Protein AF-A0A6L8M279-F1 (afdb_monomer_lite)

Foldseek 3Di:
DDPPPDPDDPPDDPVRVVVRVVVCVVPDDPPCVVQCQQLVRHDLVCLVVLCVVLPQPLDDPPDDSVLSSLSSVCSNVLVVQFQHQVSLQSLLVSNVWHWHWDDPDPQEIEIDPTEHPDPPDPVVVVSNVVSNCRRHDVSHYYWHKDKYFDWDFDDDDPDTDTDTDIDIDTD

Structure (mmCIF, N/CA/C/O backbone):
data_AF-A0A6L8M279-F1
#
_entry.id   AF-A0A6L8M279-F1
#
loop_
_atom_site.group_PDB
_atom_site.id
_atom_site.type_symbol
_atom_site.label_atom_id
_atom_site.label_alt_id
_atom_site.label_comp_id
_atom_site.label_asym_id
_atom_site.label_entity_id
_atom_site.label_seq_id
_atom_site.pdbx_PDB_ins_code
_atom_site.Cartn_x
_atom_site.Cartn_y
_atom_site.Cartn_z
_atom_site.occupancy
_atom_site.B_iso_or_equiv
_atom_site.auth_seq_id
_atom_site.auth_comp_id
_atom_site.auth_asym_id
_atom_site.auth_atom_id
_atom_site.pdbx_PDB_model_num
ATOM 1 N N . MET A 1 1 ? 3.835 6.269 -50.117 1.00 40.72 1 MET A N 1
ATOM 2 C CA . MET A 1 1 ? 3.667 5.714 -48.760 1.00 40.72 1 MET A CA 1
ATOM 3 C C . MET A 1 1 ? 5.006 5.927 -48.066 1.00 40.72 1 MET A C 1
ATOM 5 O O . MET A 1 1 ? 5.943 5.198 -48.358 1.00 40.72 1 MET A O 1
ATOM 9 N N . MET A 1 2 ? 5.160 7.042 -47.345 1.00 39.91 2 MET A N 1
ATOM 10 C CA . MET A 1 2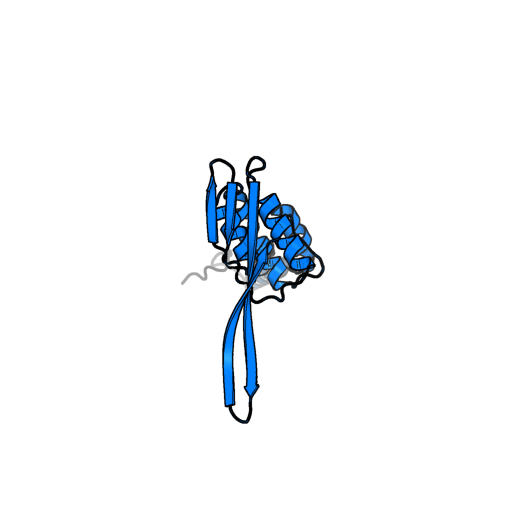 ? 6.408 7.370 -46.646 1.00 39.91 2 MET A CA 1
ATOM 11 C C . MET A 1 2 ? 6.594 6.347 -45.525 1.00 39.91 2 MET A C 1
ATOM 13 O O . MET A 1 2 ? 5.695 6.170 -44.707 1.00 39.91 2 MET A O 1
ATOM 17 N N . ASN A 1 3 ? 7.720 5.634 -45.533 1.00 48.97 3 ASN A N 1
ATOM 18 C CA . ASN A 1 3 ? 8.132 4.838 -44.384 1.00 48.97 3 ASN A CA 1
ATOM 19 C C . ASN A 1 3 ? 8.479 5.822 -43.265 1.00 48.97 3 ASN A C 1
ATOM 21 O O . ASN A 1 3 ? 9.544 6.431 -43.300 1.00 48.97 3 ASN A O 1
ATOM 25 N N . ASP A 1 4 ? 7.584 5.942 -42.289 1.00 59.62 4 ASP A N 1
ATOM 26 C CA . ASP A 1 4 ? 7.655 6.841 -41.123 1.00 59.62 4 ASP A CA 1
ATOM 27 C C . ASP A 1 4 ? 8.853 6.560 -40.186 1.00 59.62 4 ASP A C 1
ATOM 29 O O . ASP A 1 4 ? 9.018 7.185 -39.143 1.00 59.62 4 ASP A O 1
ATOM 33 N N . GLU A 1 5 ? 9.703 5.588 -40.532 1.00 73.81 5 GLU A N 1
ATOM 34 C CA . GLU A 1 5 ? 10.800 5.127 -39.688 1.00 73.81 5 GLU A CA 1
ATOM 35 C C . GLU A 1 5 ? 12.161 5.754 -40.011 1.00 73.81 5 GLU A C 1
ATOM 37 O O . GLU A 1 5 ? 13.003 5.767 -39.118 1.00 73.81 5 GLU A O 1
ATOM 42 N N . SER A 1 6 ? 12.427 6.264 -41.222 1.00 79.44 6 SER A N 1
ATOM 43 C CA . SER A 1 6 ? 13.761 6.776 -41.612 1.00 79.44 6 SER A CA 1
ATOM 44 C C . SER A 1 6 ? 13.791 8.303 -41.648 1.00 79.44 6 SER A C 1
ATOM 46 O O . SER A 1 6 ? 12.875 8.934 -42.164 1.00 79.44 6 SER A O 1
ATOM 48 N N . LEU A 1 7 ? 14.863 8.893 -41.108 1.00 85.50 7 LEU A N 1
ATOM 49 C CA . LEU A 1 7 ? 15.086 10.346 -41.136 1.00 85.50 7 LEU A CA 1
ATOM 50 C C . LEU A 1 7 ? 15.831 10.794 -42.404 1.00 85.50 7 LEU A C 1
ATOM 52 O O . LEU A 1 7 ? 16.101 11.982 -42.577 1.00 85.50 7 LEU A O 1
ATOM 56 N N . LEU A 1 8 ? 16.208 9.849 -43.270 1.00 87.88 8 LEU A N 1
ATOM 57 C CA . LEU A 1 8 ? 16.957 10.135 -44.484 1.00 87.88 8 LEU A CA 1
ATOM 58 C C . LEU A 1 8 ? 16.026 10.618 -45.607 1.00 87.88 8 LEU A C 1
ATOM 60 O O . LEU A 1 8 ? 14.952 10.045 -45.806 1.00 87.88 8 LEU A O 1
ATOM 64 N N . PRO A 1 9 ? 16.454 11.613 -46.403 1.00 87.94 9 PRO A N 1
ATOM 65 C CA . PRO A 1 9 ? 15.706 12.055 -47.573 1.00 87.94 9 PRO A CA 1
ATOM 66 C C . PRO A 1 9 ? 15.634 10.957 -48.651 1.00 87.94 9 PRO A C 1
ATOM 68 O O . PRO A 1 9 ? 16.310 9.924 -48.585 1.00 87.94 9 PRO A O 1
ATOM 71 N N . ASP A 1 10 ? 14.799 11.163 -49.669 1.00 84.06 10 ASP A N 1
ATOM 72 C CA . ASP A 1 10 ? 14.567 10.158 -50.718 1.00 84.06 10 ASP A CA 1
ATOM 73 C C . ASP A 1 10 ? 15.784 9.909 -51.629 1.00 84.06 10 ASP A C 1
ATOM 75 O O . ASP A 1 10 ? 15.881 8.851 -52.245 1.00 84.06 10 ASP A O 1
ATOM 79 N N . ASN A 1 11 ? 16.766 10.815 -51.656 1.00 87.06 11 ASN A N 1
ATOM 80 C CA . ASN A 1 11 ? 18.010 10.699 -52.429 1.00 87.06 11 ASN A CA 1
ATOM 81 C C . ASN A 1 11 ? 19.152 9.966 -51.688 1.00 87.06 11 ASN A C 1
ATOM 83 O O . ASN A 1 11 ? 20.322 10.306 -51.859 1.00 87.06 11 ASN A O 1
ATOM 87 N N . ARG A 1 12 ? 18.826 8.977 -50.851 1.00 85.88 12 ARG A N 1
ATOM 88 C CA . ARG A 1 12 ? 19.788 8.234 -50.013 1.00 85.88 12 ARG A CA 1
ATOM 89 C C . ARG A 1 12 ? 20.466 7.069 -50.739 1.00 85.88 12 ARG A C 1
ATOM 91 O O . ARG A 1 12 ? 19.839 6.372 -51.536 1.00 85.88 12 ARG A O 1
ATOM 98 N N . THR A 1 13 ? 21.733 6.811 -50.414 1.00 91.62 13 THR A N 1
ATOM 99 C CA . THR A 1 13 ? 22.479 5.645 -50.914 1.00 91.62 13 THR A CA 1
ATOM 100 C C . THR A 1 13 ? 22.300 4.420 -50.011 1.00 91.62 13 THR A C 1
ATOM 102 O O . THR A 1 13 ? 21.829 4.511 -48.875 1.00 91.62 13 THR A O 1
ATOM 105 N N . SER A 1 14 ? 22.706 3.239 -50.490 1.00 89.31 14 SER A N 1
ATOM 106 C CA . SER A 1 14 ? 22.693 2.009 -49.683 1.00 89.31 14 SER A CA 1
ATOM 107 C C . SER A 1 14 ? 23.612 2.087 -48.460 1.00 89.31 14 SER A C 1
ATOM 109 O O . SER A 1 14 ? 23.320 1.464 -47.440 1.00 89.31 14 SER A O 1
ATOM 111 N N . LEU A 1 15 ? 24.710 2.848 -48.547 1.00 92.12 15 LEU A N 1
ATOM 112 C CA . LEU A 1 15 ? 25.624 3.066 -47.428 1.00 92.12 15 LEU A CA 1
ATOM 113 C C . LEU A 1 15 ? 24.948 3.891 -46.327 1.00 92.12 15 LEU A C 1
ATOM 115 O O . LEU A 1 15 ? 25.011 3.498 -45.165 1.00 92.12 15 LEU A O 1
ATOM 119 N N . ASP A 1 16 ? 24.243 4.962 -46.700 1.00 91.44 16 ASP A N 1
ATOM 120 C CA . ASP A 1 16 ? 23.542 5.840 -45.753 1.00 91.44 16 ASP A CA 1
ATOM 121 C C . ASP A 1 16 ? 22.488 5.067 -44.954 1.00 91.44 16 ASP A C 1
ATOM 123 O O . ASP A 1 16 ? 22.415 5.178 -43.731 1.00 91.44 16 ASP A O 1
ATOM 127 N N . VAL A 1 17 ? 21.722 4.204 -45.632 1.00 89.81 17 VAL A N 1
ATOM 128 C CA . VAL A 1 17 ? 20.714 3.346 -44.990 1.00 89.81 17 VAL A CA 1
ATOM 129 C C . VAL A 1 17 ? 21.358 2.351 -44.020 1.00 89.81 17 VAL A C 1
ATOM 131 O O . VAL A 1 17 ? 20.824 2.113 -42.934 1.00 89.81 17 VAL A O 1
ATOM 134 N N . THR A 1 18 ? 22.501 1.759 -44.382 1.00 91.12 18 THR A N 1
ATOM 135 C CA . THR A 1 18 ? 23.218 0.831 -43.496 1.00 91.12 18 THR A CA 1
ATOM 136 C C . THR A 1 18 ? 23.782 1.554 -42.276 1.00 91.12 18 THR A C 1
ATOM 138 O O . THR A 1 18 ? 23.621 1.045 -41.169 1.00 91.12 18 THR A O 1
ATOM 141 N N . ILE A 1 19 ? 24.376 2.740 -42.451 1.00 92.88 19 ILE A N 1
ATOM 142 C CA . ILE A 1 19 ? 24.891 3.564 -41.347 1.00 92.88 19 ILE A CA 1
ATOM 143 C C . ILE A 1 19 ? 23.756 3.971 -40.400 1.00 92.88 19 ILE A C 1
ATOM 145 O O . ILE A 1 19 ? 23.888 3.829 -39.186 1.00 92.88 19 ILE A O 1
ATOM 149 N N . GLU A 1 20 ? 22.613 4.425 -40.925 1.00 91.31 20 GLU A N 1
ATOM 150 C CA . GLU A 1 20 ? 21.458 4.785 -40.095 1.00 91.31 20 GLU A CA 1
ATOM 151 C C . GLU A 1 20 ? 20.975 3.586 -39.262 1.00 91.31 20 GLU A C 1
ATOM 153 O O . GLU A 1 20 ? 20.739 3.718 -38.059 1.00 91.31 20 GLU A O 1
ATOM 158 N N . ARG A 1 21 ? 20.860 2.395 -39.865 1.00 89.38 21 ARG A N 1
ATOM 159 C CA . ARG A 1 21 ? 20.414 1.185 -39.152 1.00 89.38 21 ARG A CA 1
ATOM 160 C C . ARG A 1 21 ? 21.403 0.718 -38.091 1.00 89.38 21 ARG A C 1
ATOM 162 O O . ARG A 1 21 ? 20.970 0.330 -37.002 1.00 89.38 21 ARG A O 1
ATOM 169 N N . THR A 1 22 ? 22.703 0.725 -38.386 1.00 91.94 22 THR A N 1
ATOM 170 C CA . THR A 1 22 ? 23.724 0.305 -37.415 1.00 91.94 22 THR A CA 1
ATOM 171 C C . THR A 1 22 ? 23.777 1.271 -36.243 1.00 91.94 22 THR A C 1
ATOM 173 O O . THR A 1 22 ? 23.716 0.819 -35.101 1.00 91.94 22 THR A O 1
ATOM 176 N N . LEU A 1 23 ? 23.763 2.583 -36.504 1.00 91.75 23 LEU A N 1
ATOM 177 C CA . LEU A 1 23 ? 23.703 3.603 -35.458 1.00 91.75 23 LEU A CA 1
ATOM 178 C C . LEU A 1 23 ? 22.441 3.465 -34.608 1.00 91.75 23 LEU A C 1
ATOM 180 O O . LEU A 1 23 ? 22.539 3.432 -33.386 1.00 91.75 23 LEU A O 1
ATOM 184 N N . ARG A 1 24 ? 21.264 3.304 -35.223 1.00 89.25 24 ARG A N 1
ATOM 185 C CA . ARG A 1 24 ? 20.008 3.095 -34.484 1.00 89.25 24 ARG A CA 1
ATOM 186 C C . ARG A 1 24 ? 20.056 1.867 -33.590 1.00 89.25 24 ARG A C 1
ATOM 188 O O . ARG A 1 24 ? 19.579 1.927 -32.467 1.00 89.25 24 ARG A O 1
ATOM 195 N N . THR A 1 25 ? 20.622 0.765 -34.071 1.00 88.25 25 THR A N 1
ATOM 196 C CA . THR A 1 25 ? 20.707 -0.477 -33.292 1.00 88.25 25 THR A CA 1
ATOM 197 C C . THR A 1 25 ? 21.700 -0.341 -32.140 1.00 88.25 25 THR A C 1
ATOM 199 O O . THR A 1 25 ? 21.397 -0.770 -31.033 1.00 88.25 25 THR A O 1
ATOM 202 N N . MET A 1 26 ? 22.852 0.294 -32.374 1.00 90.75 26 MET A N 1
ATOM 203 C CA . MET A 1 26 ? 23.867 0.536 -31.341 1.00 90.75 26 MET A CA 1
ATOM 204 C C . MET A 1 26 ? 23.405 1.533 -30.274 1.00 90.75 26 MET A C 1
ATOM 206 O O . MET A 1 26 ? 23.749 1.380 -29.106 1.00 90.75 26 MET A O 1
ATOM 210 N N . LEU A 1 27 ? 22.629 2.545 -30.666 1.00 90.44 27 LEU A N 1
ATOM 211 C CA . LEU A 1 27 ? 22.102 3.572 -29.765 1.00 90.44 27 LEU A CA 1
ATOM 212 C C . LEU A 1 27 ? 20.783 3.171 -29.098 1.00 90.44 27 LEU A C 1
ATOM 214 O O . LEU A 1 27 ? 20.305 3.894 -28.224 1.00 90.44 27 LEU A O 1
ATOM 218 N N . LYS A 1 28 ? 20.172 2.048 -29.494 1.00 86.56 28 LYS A N 1
ATOM 219 C CA . LYS A 1 28 ? 18.931 1.571 -28.884 1.00 86.56 28 LYS A CA 1
ATOM 220 C C . LYS A 1 28 ? 19.2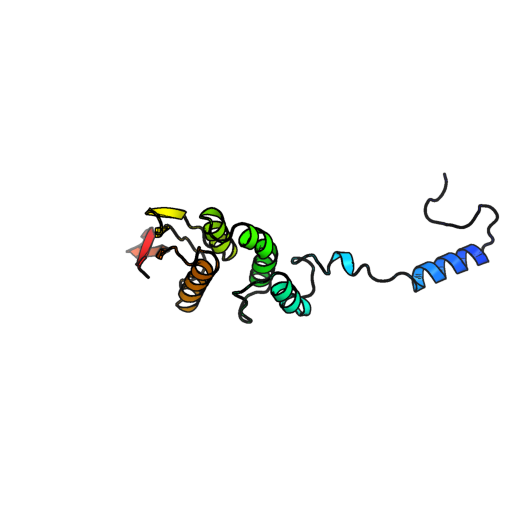13 1.090 -27.463 1.00 86.56 28 LYS A C 1
ATOM 222 O O . LYS A 1 28 ? 19.622 -0.047 -27.246 1.00 86.56 28 LYS A O 1
ATOM 227 N N . SER A 1 29 ? 18.975 1.967 -26.497 1.00 85.88 29 SER A N 1
ATOM 228 C CA . SER A 1 29 ? 18.982 1.626 -25.081 1.00 85.88 29 SER A CA 1
ATOM 229 C C . SER A 1 29 ? 17.711 0.869 -24.691 1.00 85.88 29 SER A C 1
ATOM 231 O O . SER A 1 29 ? 16.658 1.026 -25.314 1.00 85.88 29 SER A O 1
ATOM 233 N N . GLU A 1 30 ? 17.799 0.065 -23.633 1.00 86.12 30 GLU A N 1
ATOM 234 C CA . GLU A 1 30 ? 16.614 -0.481 -22.969 1.00 86.12 30 GLU A CA 1
ATOM 235 C C . GLU A 1 30 ? 15.719 0.670 -22.476 1.00 86.12 30 GLU A C 1
ATOM 237 O O . GLU A 1 30 ? 16.213 1.658 -21.928 1.00 86.12 30 GLU A O 1
ATOM 242 N N . ASP A 1 31 ? 14.402 0.547 -22.653 1.00 86.25 31 ASP A N 1
ATOM 243 C CA . ASP A 1 31 ? 13.438 1.481 -22.066 1.00 86.25 31 ASP A CA 1
ATOM 244 C C . ASP A 1 31 ? 13.229 1.157 -20.581 1.00 86.25 31 ASP A C 1
ATOM 246 O O . ASP A 1 31 ? 12.249 0.526 -20.175 1.00 86.25 31 ASP A O 1
ATOM 250 N N . VAL A 1 32 ? 14.194 1.578 -19.765 1.00 88.00 32 VAL A N 1
ATOM 251 C CA . VAL A 1 32 ? 14.206 1.357 -18.313 1.00 88.00 32 VAL A CA 1
ATOM 252 C C . VAL A 1 32 ? 12.993 2.006 -17.635 1.00 88.00 32 VAL A C 1
ATOM 254 O O . VAL A 1 32 ? 12.449 1.468 -16.671 1.00 88.00 32 VAL A O 1
ATOM 257 N N . TYR A 1 33 ? 12.512 3.141 -18.151 1.00 87.69 33 TYR A N 1
ATOM 258 C CA . TYR A 1 33 ? 11.404 3.880 -17.542 1.00 87.69 33 TYR A CA 1
ATOM 259 C C . TYR A 1 33 ? 10.076 3.123 -17.592 1.00 87.69 33 TYR A C 1
ATOM 261 O O . TYR A 1 33 ? 9.225 3.346 -16.728 1.00 87.69 33 TYR A O 1
ATOM 269 N N . SER A 1 34 ? 9.917 2.206 -18.551 1.00 86.81 34 SER A N 1
ATOM 270 C CA . SER A 1 34 ? 8.708 1.390 -18.700 1.00 86.81 34 SER A CA 1
ATOM 271 C C . SER A 1 34 ? 8.431 0.460 -17.514 1.00 86.81 34 SER A C 1
ATOM 273 O O . SER A 1 34 ? 7.268 0.161 -17.237 1.00 86.81 34 SER A O 1
ATOM 275 N N . TRP A 1 35 ? 9.473 0.006 -16.808 1.00 91.12 35 TRP A N 1
ATOM 276 C CA . TRP A 1 35 ? 9.356 -0.943 -15.697 1.00 91.12 35 TRP A CA 1
ATOM 277 C C . TRP A 1 35 ? 9.878 -0.400 -14.365 1.00 91.12 35 TRP A C 1
ATOM 279 O O . TRP A 1 35 ? 9.523 -0.941 -13.321 1.00 91.12 35 TRP A O 1
ATOM 289 N N . LEU A 1 36 ? 10.679 0.672 -14.364 1.00 90.50 36 LEU A N 1
ATOM 290 C CA . LEU A 1 36 ? 11.302 1.212 -13.149 1.00 90.50 36 LEU A CA 1
ATOM 291 C C . LEU A 1 36 ? 10.297 1.783 -12.139 1.00 90.50 36 LEU A C 1
ATOM 293 O O . LEU A 1 36 ? 10.562 1.758 -10.945 1.00 90.50 36 LEU A O 1
ATOM 297 N N . ARG A 1 37 ? 9.164 2.318 -12.609 1.00 88.50 37 ARG A N 1
ATOM 298 C CA . ARG A 1 37 ? 8.120 2.921 -11.757 1.00 88.50 37 ARG A CA 1
ATOM 299 C C . ARG A 1 37 ? 6.878 2.054 -11.583 1.00 88.50 37 ARG A C 1
ATOM 301 O O . ARG A 1 37 ? 5.956 2.473 -10.893 1.00 88.50 37 ARG A O 1
ATOM 308 N N . ASP A 1 38 ? 6.819 0.901 -12.241 1.00 91.81 38 ASP A N 1
ATOM 309 C CA . ASP A 1 38 ? 5.670 0.003 -12.165 1.00 91.81 38 ASP A CA 1
ATOM 310 C C . ASP A 1 38 ? 5.945 -1.095 -11.126 1.00 91.81 38 ASP A C 1
ATOM 312 O O . ASP A 1 38 ? 6.719 -2.008 -11.428 1.00 91.81 38 ASP A O 1
ATOM 316 N N . PRO A 1 39 ? 5.292 -1.072 -9.945 1.00 92.06 39 PRO A N 1
ATOM 317 C CA . PRO A 1 39 ? 5.517 -2.061 -8.896 1.00 92.06 39 PRO A CA 1
ATOM 318 C C . PRO A 1 39 ? 5.286 -3.501 -9.354 1.00 92.06 39 PRO A C 1
ATOM 320 O O . PRO A 1 39 ? 5.840 -4.408 -8.747 1.00 92.06 39 PRO A O 1
ATOM 323 N N . ASP A 1 40 ? 4.502 -3.742 -10.410 1.00 92.56 40 ASP A N 1
ATOM 324 C CA . ASP A 1 40 ? 4.244 -5.091 -10.923 1.00 92.56 40 ASP A CA 1
ATOM 325 C C . ASP A 1 40 ? 5.356 -5.586 -11.873 1.00 92.56 40 ASP A C 1
ATOM 327 O O . ASP A 1 40 ? 5.484 -6.789 -12.095 1.00 92.56 40 ASP A O 1
ATOM 331 N N . ARG A 1 41 ? 6.174 -4.681 -12.429 1.00 91.88 41 ARG A N 1
ATOM 332 C CA . ARG A 1 41 ? 7.221 -4.992 -13.426 1.00 91.88 41 ARG A CA 1
ATOM 333 C C . ARG A 1 41 ? 8.638 -4.700 -12.952 1.00 91.88 41 ARG A C 1
ATOM 335 O O . ARG A 1 41 ? 9.590 -5.178 -13.566 1.00 91.88 41 ARG A O 1
ATOM 342 N N . THR A 1 42 ? 8.794 -3.909 -11.895 1.00 93.06 42 THR A N 1
ATOM 343 C CA . THR A 1 42 ? 10.107 -3.574 -11.347 1.00 93.06 42 THR A CA 1
ATOM 344 C C . THR A 1 42 ? 10.831 -4.827 -10.863 1.00 93.06 42 THR A C 1
ATOM 346 O O . THR A 1 42 ? 10.221 -5.770 -10.353 1.00 93.06 42 THR A O 1
ATOM 349 N N . ARG A 1 43 ? 12.152 -4.842 -11.017 1.00 91.62 43 ARG A N 1
ATOM 350 C CA . ARG A 1 43 ? 13.003 -5.921 -10.514 1.00 91.62 43 ARG A CA 1
ATOM 351 C C . ARG A 1 43 ? 12.926 -6.006 -8.980 1.00 91.62 43 ARG A C 1
ATOM 353 O O . ARG A 1 43 ? 12.732 -4.996 -8.307 1.00 91.62 43 ARG A O 1
ATOM 360 N N . GLU A 1 44 ? 13.024 -7.218 -8.437 1.00 91.25 44 GLU A N 1
ATOM 361 C CA . GLU A 1 44 ? 12.844 -7.487 -6.999 1.00 91.25 44 GLU A CA 1
ATOM 362 C C . GLU A 1 44 ? 13.882 -6.762 -6.125 1.00 91.25 44 GLU A C 1
ATOM 364 O O . GLU A 1 44 ? 13.542 -6.231 -5.072 1.00 91.25 44 GLU A O 1
ATOM 369 N N . ASP A 1 45 ? 15.118 -6.645 -6.610 1.00 91.12 45 ASP A N 1
ATOM 370 C CA . ASP A 1 45 ? 16.232 -5.941 -5.961 1.00 91.12 45 ASP A CA 1
ATOM 371 C C . ASP A 1 45 ? 15.979 -4.439 -5.748 1.00 91.12 45 ASP A C 1
ATOM 373 O O . ASP A 1 45 ? 16.574 -3.822 -4.865 1.00 91.12 45 ASP A O 1
ATOM 377 N N . LEU A 1 46 ? 15.075 -3.846 -6.529 1.00 93.12 46 LEU A N 1
ATOM 378 C CA . LEU A 1 46 ? 14.721 -2.430 -6.441 1.00 93.12 46 LEU A CA 1
ATOM 379 C C . LEU A 1 46 ? 13.429 -2.176 -5.654 1.00 93.12 46 LEU A C 1
ATOM 381 O O . LEU A 1 46 ? 13.111 -1.016 -5.377 1.00 93.12 46 LEU A O 1
ATOM 385 N N . LEU A 1 47 ? 12.693 -3.221 -5.255 1.00 93.12 47 LEU A N 1
ATOM 386 C CA . LEU A 1 47 ? 11.441 -3.058 -4.509 1.00 93.12 47 LEU A CA 1
ATOM 387 C C . LEU A 1 47 ? 11.652 -2.394 -3.151 1.00 93.12 47 LEU A C 1
ATOM 389 O O . LEU A 1 47 ? 10.837 -1.567 -2.755 1.00 93.12 47 LEU A O 1
ATOM 393 N N . ASP A 1 48 ? 12.753 -2.697 -2.464 1.00 93.38 48 ASP A N 1
ATOM 394 C CA . ASP A 1 48 ? 13.083 -2.082 -1.174 1.00 93.38 48 ASP A CA 1
ATOM 395 C C . ASP A 1 48 ? 13.292 -0.569 -1.298 1.00 93.38 48 ASP A C 1
ATOM 397 O O . ASP A 1 48 ? 12.879 0.209 -0.434 1.00 93.38 48 ASP A O 1
ATOM 401 N N . ILE A 1 49 ? 13.936 -0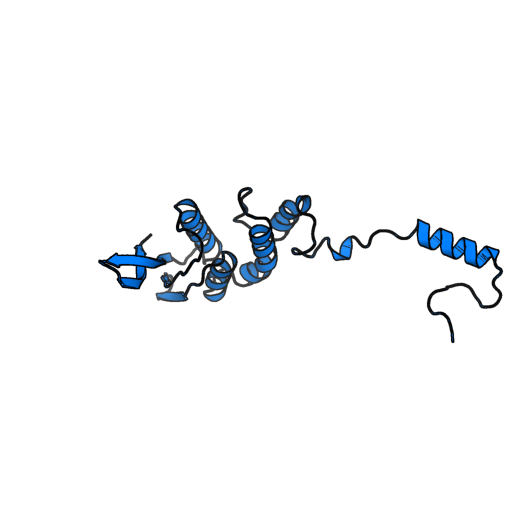.140 -2.386 1.00 93.50 49 ILE A N 1
ATOM 402 C CA . ILE A 1 49 ? 14.161 1.277 -2.677 1.00 93.50 49 ILE A CA 1
ATOM 403 C C . ILE A 1 49 ? 12.818 1.935 -2.994 1.00 93.50 49 ILE A C 1
ATOM 405 O O . ILE A 1 49 ? 12.475 2.946 -2.382 1.00 93.50 49 ILE A O 1
ATOM 409 N N . MET A 1 50 ? 12.018 1.314 -3.863 1.00 93.69 50 MET A N 1
ATOM 410 C CA . MET A 1 50 ? 10.693 1.813 -4.229 1.00 93.69 50 MET A CA 1
ATOM 411 C C . MET A 1 50 ? 9.758 1.923 -3.015 1.00 93.69 50 MET A C 1
ATOM 413 O O . MET A 1 50 ? 9.051 2.916 -2.859 1.00 93.69 50 MET A O 1
ATOM 417 N N . ALA A 1 51 ? 9.775 0.943 -2.111 1.00 93.44 51 ALA A N 1
ATOM 418 C CA . ALA A 1 51 ? 8.976 0.958 -0.891 1.00 93.44 51 ALA A CA 1
ATOM 419 C C . ALA A 1 51 ? 9.347 2.123 0.035 1.00 93.44 51 ALA A C 1
ATOM 421 O O . ALA A 1 51 ? 8.460 2.753 0.617 1.00 93.44 51 ALA A O 1
ATOM 422 N N . ARG A 1 52 ? 10.643 2.441 0.143 1.00 93.06 52 ARG A N 1
ATOM 423 C CA . ARG A 1 52 ? 11.133 3.596 0.910 1.00 93.06 52 ARG A CA 1
ATOM 424 C C . ARG A 1 52 ? 10.710 4.919 0.280 1.00 93.06 52 ARG A C 1
ATOM 426 O O . ARG A 1 52 ? 10.257 5.800 1.006 1.00 93.06 52 ARG A O 1
ATOM 433 N N . GLU A 1 53 ? 10.810 5.051 -1.041 1.00 92.88 53 GLU A N 1
ATOM 434 C CA . GLU A 1 53 ? 10.362 6.250 -1.767 1.00 92.88 53 GLU A CA 1
ATOM 435 C C . GLU A 1 53 ? 8.853 6.479 -1.609 1.00 92.88 53 GLU A C 1
ATOM 437 O O . GLU A 1 53 ? 8.391 7.587 -1.322 1.00 92.88 53 GLU A O 1
ATOM 442 N N . GLU A 1 54 ? 8.074 5.405 -1.707 1.00 91.25 54 GLU A N 1
ATOM 443 C CA . GLU A 1 54 ? 6.630 5.446 -1.513 1.00 91.25 54 GLU A CA 1
ATOM 444 C C . GLU A 1 54 ? 6.209 5.587 -0.038 1.00 91.25 54 GLU A C 1
ATOM 446 O O . GLU A 1 54 ? 5.050 5.890 0.257 1.00 91.25 54 GLU A O 1
ATOM 451 N N . GLY A 1 55 ? 7.143 5.453 0.906 1.00 89.94 55 GLY A N 1
ATOM 452 C CA . GLY A 1 55 ? 6.906 5.628 2.339 1.00 89.94 55 GLY A CA 1
ATOM 453 C C . GLY A 1 55 ? 6.090 4.499 2.970 1.00 89.94 55 GLY A C 1
ATOM 454 O O . GLY A 1 55 ? 5.258 4.753 3.842 1.00 89.94 55 GLY A O 1
ATOM 455 N N . VAL A 1 56 ? 6.300 3.260 2.523 1.00 91.19 56 VAL A N 1
ATOM 456 C CA . VAL A 1 56 ? 5.718 2.061 3.142 1.00 91.19 56 VAL A CA 1
ATOM 457 C C . VAL A 1 56 ? 6.391 1.819 4.497 1.00 91.19 56 VAL A C 1
ATOM 459 O O . VAL A 1 56 ? 7.607 1.670 4.566 1.00 91.19 56 VAL A O 1
ATOM 462 N N . GLN A 1 57 ? 5.612 1.782 5.582 1.00 85.94 57 GLN A N 1
ATOM 463 C CA . GLN A 1 57 ? 6.146 1.666 6.952 1.00 85.94 57 GLN A CA 1
ATOM 464 C C . GLN A 1 57 ? 6.247 0.222 7.476 1.00 85.94 57 GLN A C 1
ATOM 466 O O . GLN A 1 57 ? 6.950 -0.046 8.439 1.00 85.94 57 GLN A O 1
ATOM 471 N N . ASP A 1 58 ? 5.563 -0.721 6.842 1.00 83.38 58 ASP A N 1
ATOM 472 C CA . ASP A 1 58 ? 5.367 -2.115 7.280 1.00 83.38 58 ASP A CA 1
ATOM 473 C C . ASP A 1 58 ? 5.971 -3.080 6.269 1.00 83.38 58 ASP A C 1
ATOM 475 O O . ASP A 1 58 ? 5.315 -3.972 5.709 1.00 83.38 58 ASP A O 1
ATOM 479 N N . TRP A 1 59 ? 7.256 -2.840 6.047 1.00 89.25 59 TRP A N 1
ATOM 480 C CA . TRP A 1 59 ? 8.100 -3.593 5.148 1.00 89.25 59 TRP A CA 1
ATOM 481 C C . TRP A 1 59 ? 8.835 -4.690 5.910 1.00 89.25 59 TRP A C 1
ATOM 483 O O . TRP A 1 59 ? 9.631 -4.400 6.804 1.00 89.25 59 TRP A O 1
ATOM 493 N N . TYR A 1 60 ? 8.578 -5.945 5.550 1.00 87.62 60 TYR A N 1
ATOM 494 C CA . TYR A 1 60 ? 9.224 -7.101 6.161 1.00 87.62 60 TYR A CA 1
ATOM 495 C C . TYR A 1 60 ? 9.904 -7.939 5.089 1.00 87.62 60 TYR A C 1
ATOM 497 O O . TYR A 1 60 ? 9.335 -8.197 4.029 1.00 87.62 60 TYR A O 1
ATOM 505 N N . ASP A 1 61 ? 11.117 -8.403 5.379 1.00 86.06 61 ASP A N 1
ATOM 506 C CA . ASP A 1 61 ? 11.877 -9.200 4.419 1.00 86.06 61 ASP A CA 1
ATOM 507 C C . ASP A 1 61 ? 11.236 -10.576 4.167 1.00 86.06 61 ASP A C 1
ATOM 509 O O . ASP A 1 61 ? 11.243 -11.076 3.047 1.00 86.06 61 ASP A O 1
ATOM 513 N N . SER A 1 62 ? 10.571 -11.125 5.190 1.00 87.19 62 SER A N 1
ATOM 514 C CA . SER A 1 62 ? 9.830 -12.391 5.148 1.00 87.19 62 SER A CA 1
ATOM 515 C C . SER A 1 62 ? 8.570 -12.369 4.274 1.00 87.19 62 SER A C 1
ATOM 517 O O . SER A 1 62 ? 7.958 -13.421 4.060 1.00 87.19 62 SER A O 1
ATOM 519 N N . ASP A 1 63 ? 8.156 -11.198 3.785 1.00 86.69 63 ASP A N 1
ATOM 520 C CA . ASP A 1 63 ? 6.986 -11.080 2.926 1.00 86.69 63 ASP A CA 1
ATOM 521 C C . ASP A 1 63 ? 7.235 -11.659 1.537 1.00 86.69 63 ASP A C 1
ATOM 523 O O . ASP A 1 63 ? 8.311 -11.541 0.953 1.00 86.69 63 ASP A O 1
ATOM 527 N N . ARG A 1 64 ? 6.178 -12.235 0.961 1.00 89.31 64 ARG A N 1
ATOM 528 C CA . ARG A 1 64 ? 6.193 -12.662 -0.439 1.00 89.31 64 ARG A CA 1
ATOM 529 C C . ARG A 1 64 ? 6.314 -11.444 -1.348 1.00 89.31 64 ARG A C 1
ATOM 531 O O . ARG A 1 64 ? 5.666 -10.429 -1.097 1.00 89.31 64 ARG A O 1
ATOM 538 N N . ASP A 1 65 ? 7.024 -11.597 -2.460 1.00 90.81 65 ASP A N 1
ATOM 539 C CA . ASP A 1 65 ? 7.161 -10.569 -3.501 1.00 90.81 65 ASP A CA 1
ATOM 540 C C . ASP A 1 65 ? 5.795 -9.982 -3.926 1.00 90.81 65 ASP A C 1
ATOM 542 O O . ASP A 1 65 ? 5.619 -8.767 -3.963 1.00 90.81 65 ASP A O 1
ATOM 546 N N . SER A 1 66 ? 4.759 -10.815 -4.078 1.00 90.19 66 SER A N 1
ATOM 547 C CA . SER A 1 66 ? 3.401 -10.344 -4.391 1.00 90.19 66 SER A CA 1
ATOM 548 C C . SER A 1 66 ? 2.791 -9.423 -3.321 1.00 90.19 66 SER A C 1
ATOM 550 O O . SER A 1 66 ? 2.098 -8.462 -3.651 1.00 90.19 66 SER A O 1
ATOM 552 N N . ASP A 1 67 ? 3.024 -9.716 -2.035 1.00 88.50 67 ASP A N 1
ATOM 553 C CA . ASP A 1 67 ? 2.526 -8.905 -0.914 1.00 88.50 67 ASP A CA 1
ATOM 554 C C . ASP A 1 67 ? 3.317 -7.582 -0.816 1.00 88.50 67 ASP A C 1
ATOM 556 O O . ASP A 1 67 ? 2.726 -6.518 -0.594 1.00 88.50 67 ASP A O 1
ATOM 560 N N . LYS A 1 68 ? 4.637 -7.639 -1.054 1.00 91.62 68 LYS A N 1
ATOM 561 C CA . LYS A 1 68 ? 5.531 -6.473 -1.148 1.00 91.62 68 LYS A CA 1
ATOM 562 C C . LYS A 1 68 ? 5.059 -5.518 -2.252 1.00 91.62 68 LYS A C 1
ATOM 564 O O . LYS A 1 68 ? 4.765 -4.354 -1.978 1.00 91.62 68 LYS A O 1
ATOM 569 N N . ARG A 1 69 ? 4.855 -6.024 -3.473 1.00 93.12 69 ARG A N 1
ATOM 570 C CA . ARG A 1 69 ? 4.355 -5.241 -4.620 1.00 93.12 69 ARG A CA 1
ATOM 571 C C . ARG A 1 69 ? 2.985 -4.631 -4.363 1.00 93.12 69 ARG A C 1
ATOM 573 O O . ARG A 1 69 ? 2.779 -3.448 -4.626 1.00 93.12 69 ARG A O 1
ATOM 580 N N . ASN A 1 70 ? 2.057 -5.396 -3.786 1.00 91.50 70 ASN A N 1
ATOM 581 C CA . ASN A 1 70 ? 0.729 -4.878 -3.457 1.00 91.50 70 ASN A CA 1
ATOM 582 C C . ASN A 1 70 ? 0.788 -3.747 -2.414 1.00 91.50 70 ASN A C 1
ATOM 584 O O . ASN A 1 70 ? 0.016 -2.789 -2.495 1.00 91.50 70 ASN A O 1
ATOM 588 N N . SER A 1 71 ? 1.712 -3.832 -1.455 1.00 90.69 71 SER A N 1
ATOM 589 C CA . SER A 1 71 ? 1.918 -2.785 -0.448 1.00 90.69 71 SER A CA 1
ATOM 590 C C . SER A 1 71 ? 2.429 -1.493 -1.085 1.00 90.69 71 SER A C 1
ATOM 592 O O . SER A 1 71 ? 1.867 -0.428 -0.831 1.00 90.69 71 SER A O 1
ATOM 594 N N . VAL A 1 72 ? 3.419 -1.589 -1.977 1.00 93.75 72 VAL A N 1
ATOM 595 C CA . VAL A 1 72 ? 3.947 -0.440 -2.731 1.00 93.75 72 VAL A CA 1
ATOM 596 C C . VAL A 1 72 ? 2.886 0.160 -3.652 1.00 93.75 72 VAL A C 1
ATOM 598 O O . VAL A 1 72 ? 2.681 1.365 -3.653 1.00 93.75 72 VAL A O 1
ATOM 601 N N . LYS A 1 73 ? 2.138 -0.665 -4.386 1.00 93.56 73 LYS A N 1
ATOM 602 C CA . LYS A 1 73 ? 1.104 -0.204 -5.325 1.00 93.56 73 LYS A CA 1
ATOM 603 C C . LYS A 1 73 ? -0.011 0.605 -4.657 1.00 93.56 73 LYS A C 1
ATOM 605 O O . LYS A 1 73 ? -0.573 1.516 -5.262 1.00 93.56 73 LYS A O 1
ATOM 610 N N . ASN A 1 74 ? -0.364 0.261 -3.419 1.00 92.38 74 ASN A N 1
ATOM 611 C CA . ASN A 1 74 ? -1.460 0.906 -2.693 1.00 92.38 74 ASN A CA 1
ATOM 612 C C . ASN A 1 74 ? -1.011 2.046 -1.766 1.00 92.38 74 ASN A C 1
ATOM 614 O O . ASN A 1 74 ? -1.861 2.820 -1.313 1.00 92.38 74 ASN A O 1
ATOM 618 N N . SER A 1 75 ? 0.287 2.164 -1.486 1.00 92.94 75 SER A N 1
ATOM 619 C CA . SER A 1 75 ? 0.862 3.064 -0.478 1.00 92.94 75 SER A CA 1
ATOM 620 C C . SER A 1 75 ? 0.439 4.524 -0.669 1.00 92.94 75 SER A C 1
ATOM 622 O O . SER A 1 75 ? -0.099 5.138 0.254 1.00 92.94 75 SER A O 1
ATOM 624 N N . THR A 1 76 ? 0.576 5.074 -1.880 1.00 91.69 76 THR A N 1
ATOM 625 C CA . THR A 1 76 ? 0.276 6.477 -2.173 1.00 91.69 76 THR A CA 1
ATOM 626 C C . THR A 1 76 ? -1.202 6.775 -1.935 1.00 91.69 76 THR A C 1
ATOM 628 O O . THR A 1 76 ? -1.558 7.823 -1.388 1.00 91.69 76 THR A O 1
ATOM 631 N N . ARG A 1 77 ? -2.083 5.849 -2.338 1.00 92.94 77 ARG A N 1
ATOM 632 C CA . ARG A 1 77 ? -3.538 5.977 -2.184 1.00 92.94 77 ARG A CA 1
ATOM 633 C C . ARG A 1 77 ? -3.941 5.947 -0.712 1.00 92.94 77 ARG A C 1
ATOM 635 O O . ARG A 1 77 ? -4.731 6.792 -0.297 1.00 92.94 77 ARG A O 1
ATOM 642 N N . ILE A 1 78 ? -3.378 5.012 0.053 1.00 93.12 78 ILE A N 1
ATOM 643 C CA . ILE A 1 78 ? -3.618 4.873 1.493 1.00 93.12 78 ILE A CA 1
ATOM 644 C C . ILE A 1 78 ? -3.129 6.125 2.226 1.00 93.12 78 ILE A C 1
ATOM 646 O O . ILE A 1 78 ? -3.898 6.750 2.953 1.00 93.12 78 ILE A O 1
ATOM 650 N N . ARG A 1 79 ? -1.896 6.566 1.946 1.00 92.50 79 ARG A N 1
ATOM 651 C CA . ARG A 1 79 ? -1.284 7.748 2.570 1.00 92.50 79 ARG A CA 1
ATOM 652 C C . ARG A 1 79 ? -2.093 9.021 2.333 1.00 92.50 79 ARG A C 1
ATOM 654 O O . ARG A 1 79 ? -2.278 9.806 3.255 1.00 92.50 79 ARG A O 1
ATOM 661 N N . ARG A 1 80 ? -2.643 9.211 1.127 1.00 93.19 80 ARG A N 1
ATOM 662 C CA . ARG A 1 80 ? -3.537 10.348 0.819 1.00 93.19 80 ARG A CA 1
ATOM 663 C C . ARG A 1 80 ? -4.805 10.379 1.677 1.00 93.19 80 ARG A C 1
ATOM 665 O O . ARG A 1 80 ? -5.404 11.439 1.817 1.00 93.19 80 ARG A O 1
ATOM 672 N N . LYS A 1 81 ? -5.229 9.234 2.213 1.00 94.56 81 LYS A N 1
ATOM 673 C CA . LYS A 1 81 ? -6.436 9.076 3.035 1.00 94.56 81 LYS A CA 1
ATOM 674 C C . LYS A 1 81 ? -6.112 8.774 4.500 1.00 94.56 81 LYS A C 1
ATOM 676 O O . LYS A 1 81 ? -7.025 8.420 5.250 1.00 94.56 81 LYS A O 1
ATOM 681 N N . ALA A 1 82 ? -4.856 8.902 4.924 1.00 91.69 82 ALA A N 1
ATOM 682 C CA . ALA A 1 82 ? -4.473 8.694 6.315 1.00 91.69 82 ALA A CA 1
ATOM 683 C C . ALA A 1 82 ? -5.304 9.595 7.253 1.00 91.69 82 ALA A C 1
ATOM 685 O O . ALA A 1 82 ? -5.691 10.710 6.902 1.00 91.69 82 ALA A O 1
ATOM 686 N N . GLY A 1 83 ? -5.649 9.080 8.430 1.00 90.94 83 GLY A N 1
ATOM 687 C CA . GLY A 1 83 ? -6.525 9.732 9.406 1.00 90.94 83 GLY A CA 1
ATOM 688 C C . GLY A 1 83 ? -8.026 9.622 9.112 1.00 90.94 83 GLY A C 1
ATOM 689 O O . GLY A 1 83 ? -8.839 10.060 9.928 1.00 90.94 83 GLY A O 1
ATOM 690 N N . THR A 1 84 ? -8.426 9.025 7.986 1.00 93.06 84 THR A N 1
ATOM 691 C CA . THR A 1 84 ? -9.840 8.820 7.629 1.00 93.06 84 THR A CA 1
ATOM 692 C C . THR A 1 84 ? -10.273 7.365 7.813 1.00 93.06 84 THR A C 1
ATOM 694 O O . THR A 1 84 ? -9.459 6.444 7.765 1.00 93.06 84 THR A O 1
ATOM 697 N N . LEU A 1 85 ? -11.584 7.138 7.968 1.00 92.62 85 LEU A N 1
ATOM 698 C CA . LEU A 1 85 ? -12.155 5.784 8.057 1.00 92.62 85 LEU A CA 1
ATOM 699 C C . LEU A 1 85 ? -11.843 4.952 6.808 1.00 92.62 85 LEU A C 1
ATOM 701 O O . LEU A 1 85 ? -11.530 3.767 6.902 1.00 92.62 85 LEU A O 1
ATOM 705 N N . THR A 1 86 ? -11.912 5.585 5.636 1.00 93.12 86 THR A N 1
ATOM 706 C CA . THR A 1 86 ? -11.638 4.936 4.353 1.00 93.12 86 THR A CA 1
ATOM 707 C C . THR A 1 86 ? -10.160 4.603 4.198 1.00 93.12 86 THR A C 1
ATOM 709 O O . THR A 1 86 ? -9.852 3.526 3.704 1.00 93.12 86 THR A O 1
ATOM 712 N N . GLY A 1 87 ? -9.251 5.457 4.676 1.00 93.00 87 GLY A N 1
ATOM 713 C CA . GLY A 1 87 ? -7.815 5.169 4.690 1.00 93.00 87 GLY A CA 1
ATOM 714 C C . GLY A 1 87 ? -7.465 3.962 5.556 1.00 93.00 87 GLY A C 1
ATOM 715 O O . GLY A 1 87 ? -6.786 3.055 5.086 1.00 93.00 87 GLY A O 1
ATOM 716 N N . VAL A 1 88 ? -7.999 3.898 6.782 1.00 93.44 88 VAL A N 1
ATOM 717 C CA . VAL A 1 88 ? -7.800 2.741 7.677 1.00 93.44 88 VAL A CA 1
ATOM 718 C C . VAL A 1 88 ? -8.356 1.460 7.048 1.00 93.44 88 VAL A C 1
ATOM 720 O O . VAL A 1 88 ? -7.705 0.417 7.082 1.00 93.44 88 VAL A O 1
ATOM 723 N N . LYS A 1 89 ? -9.531 1.537 6.415 1.00 93.75 89 LYS A N 1
ATOM 724 C CA . LYS A 1 89 ? -10.120 0.401 5.700 1.00 93.75 89 LYS A CA 1
ATOM 725 C C . LYS A 1 89 ? -9.246 -0.061 4.526 1.00 93.75 89 LYS A C 1
ATOM 727 O O . LYS A 1 89 ? -8.943 -1.245 4.430 1.00 93.75 89 LYS A O 1
ATOM 732 N N . GLU A 1 90 ? -8.808 0.859 3.666 1.00 92.81 90 GLU A N 1
ATOM 733 C CA . GLU A 1 90 ? -7.953 0.554 2.508 1.00 92.81 90 GLU A CA 1
ATOM 734 C C . GLU A 1 90 ? -6.586 -0.006 2.929 1.00 92.81 90 GLU A C 1
ATOM 736 O O . GLU A 1 90 ? -6.046 -0.885 2.257 1.00 92.81 90 GLU A O 1
ATOM 741 N N . ALA A 1 91 ? -6.046 0.447 4.064 1.00 91.81 91 ALA A N 1
ATOM 742 C CA . ALA A 1 91 ? -4.804 -0.069 4.633 1.00 91.81 91 ALA A CA 1
ATOM 743 C C . ALA A 1 91 ? -4.923 -1.538 5.070 1.00 91.81 91 ALA A C 1
ATOM 745 O O . ALA A 1 91 ? -4.020 -2.339 4.824 1.00 91.81 91 ALA A O 1
ATOM 746 N N . LEU A 1 92 ? -6.051 -1.912 5.682 1.00 90.81 92 LEU A N 1
ATOM 747 C CA . LEU A 1 92 ? 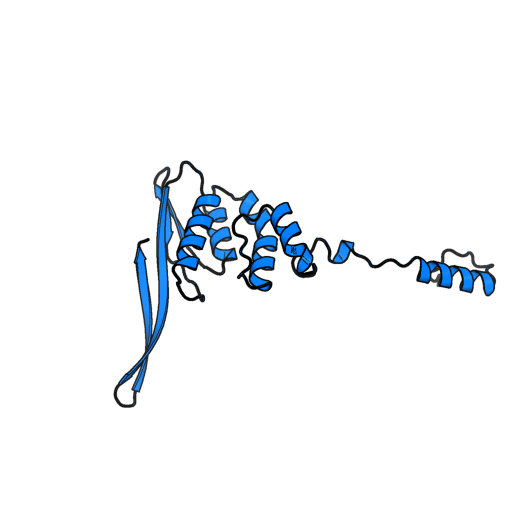-6.336 -3.299 6.059 1.00 90.81 92 LEU A CA 1
ATOM 748 C C . LEU A 1 92 ? -6.596 -4.182 4.828 1.00 90.81 92 LEU A C 1
ATOM 750 O O . LEU A 1 92 ? -6.108 -5.313 4.764 1.00 90.81 92 LEU A O 1
ATOM 754 N N . GLU A 1 93 ? -7.290 -3.652 3.818 1.00 89.69 93 GLU A N 1
ATOM 755 C CA . GLU A 1 93 ? -7.541 -4.355 2.554 1.00 89.69 93 GLU A CA 1
ATOM 756 C C . GLU A 1 93 ? -6.252 -4.639 1.773 1.00 89.69 93 GLU A C 1
ATOM 758 O O . GLU A 1 93 ? -6.125 -5.715 1.188 1.00 89.69 93 GLU A O 1
ATOM 763 N N . ALA A 1 94 ? -5.259 -3.745 1.821 1.00 87.75 94 ALA A N 1
ATOM 764 C CA . ALA A 1 94 ? -3.951 -3.972 1.199 1.00 87.75 94 ALA A CA 1
ATOM 765 C C . ALA A 1 94 ? -3.174 -5.149 1.821 1.00 87.75 94 ALA A C 1
ATOM 767 O O . ALA A 1 94 ? -2.400 -5.808 1.128 1.00 87.75 94 ALA A O 1
ATOM 768 N N . LEU A 1 95 ? -3.433 -5.479 3.091 1.00 86.12 95 LEU A N 1
ATOM 769 C CA . LEU A 1 95 ? -2.921 -6.691 3.747 1.00 86.12 95 LEU A CA 1
ATOM 770 C C . LEU A 1 95 ? -3.738 -7.957 3.413 1.00 86.12 95 LEU A C 1
ATOM 772 O O . LEU A 1 95 ? -3.465 -9.036 3.948 1.00 86.12 95 LEU A O 1
ATOM 776 N N . GLY A 1 96 ? -4.750 -7.842 2.549 1.00 84.12 96 GLY A N 1
ATOM 777 C CA . GLY A 1 96 ? -5.672 -8.922 2.202 1.00 84.12 96 GLY A CA 1
ATOM 778 C C . GLY A 1 96 ? -6.754 -9.164 3.256 1.00 84.12 96 GLY A C 1
ATOM 779 O O . GLY A 1 96 ? -7.352 -10.239 3.283 1.00 84.12 96 GLY A O 1
ATOM 780 N N . CYS A 1 97 ? -7.002 -8.197 4.145 1.00 85.94 97 CYS A N 1
ATOM 781 C CA . CYS A 1 97 ? -8.017 -8.301 5.189 1.00 85.94 97 CYS A CA 1
ATOM 782 C C . CYS A 1 97 ? -9.221 -7.422 4.847 1.00 85.94 97 CYS A C 1
ATOM 784 O O . CYS A 1 97 ? -9.090 -6.220 4.651 1.00 85.94 97 CYS A O 1
ATOM 786 N N . ARG A 1 98 ? -10.422 -7.998 4.818 1.00 87.31 98 ARG A N 1
ATOM 787 C CA . ARG A 1 98 ? -11.655 -7.212 4.665 1.00 87.31 98 ARG A CA 1
ATOM 788 C C . ARG A 1 98 ? -12.152 -6.817 6.043 1.00 87.31 98 ARG A C 1
ATOM 790 O O . ARG A 1 98 ? -12.431 -7.706 6.836 1.00 87.31 98 ARG A O 1
ATOM 797 N N . ALA A 1 99 ? -12.253 -5.521 6.320 1.00 89.06 99 ALA A N 1
ATOM 798 C CA . ALA A 1 99 ? -12.697 -4.997 7.609 1.00 89.06 99 ALA A CA 1
ATOM 799 C C . ALA A 1 99 ? -13.790 -3.934 7.438 1.00 89.06 99 ALA A C 1
ATOM 801 O O . ALA A 1 99 ? -13.872 -3.251 6.411 1.00 89.06 99 ALA A O 1
ATOM 802 N N . GLN A 1 100 ? -14.627 -3.788 8.463 1.00 89.88 100 GLN A N 1
ATOM 803 C CA . GLN A 1 100 ? -15.546 -2.666 8.615 1.00 89.88 100 GLN A CA 1
ATOM 804 C C . GLN A 1 100 ? -14.987 -1.718 9.675 1.00 89.88 100 GLN A C 1
ATOM 806 O O . GLN A 1 100 ? -14.496 -2.159 10.712 1.00 89.88 100 GLN A O 1
ATOM 811 N N . VAL A 1 101 ? -15.013 -0.421 9.372 1.00 91.94 101 VAL A N 1
ATOM 812 C CA . VAL A 1 101 ? -14.451 0.634 10.220 1.00 91.94 101 VAL A CA 1
ATOM 813 C C . VAL A 1 101 ? -15.541 1.665 10.464 1.00 91.94 101 VAL A C 1
ATOM 815 O O . VAL A 1 101 ? -16.034 2.282 9.518 1.00 91.94 101 VAL A O 1
ATOM 818 N N . GLU A 1 102 ? -15.901 1.859 11.726 1.00 92.69 102 GLU A N 1
ATOM 819 C CA . GLU A 1 102 ? -16.945 2.789 12.152 1.00 92.69 102 GLU A CA 1
ATOM 820 C C . GLU A 1 102 ? -16.447 3.731 13.247 1.00 92.69 102 GLU A C 1
ATOM 822 O O . GLU A 1 102 ? -15.451 3.477 13.925 1.00 92.69 102 GLU A O 1
ATOM 827 N N . ARG A 1 103 ? -17.148 4.854 13.423 1.00 91.94 103 ARG A N 1
ATOM 828 C CA . ARG A 1 103 ? -16.932 5.759 14.556 1.00 91.94 103 ARG A CA 1
ATOM 829 C C . ARG A 1 103 ? -17.797 5.286 15.720 1.00 91.94 103 ARG A C 1
ATOM 831 O O . ARG A 1 103 ? -19.016 5.360 15.632 1.00 91.94 103 ARG A O 1
ATOM 838 N N . SER A 1 104 ? -17.171 4.880 16.823 1.00 87.81 104 SER A N 1
ATOM 839 C CA . SER A 1 104 ? -17.877 4.589 18.083 1.00 87.81 104 SER A CA 1
ATOM 840 C C . SER A 1 104 ? -18.012 5.827 18.982 1.00 87.81 104 SER A C 1
ATOM 842 O O . SER A 1 104 ? -18.688 5.783 20.006 1.00 87.81 104 SER A O 1
ATOM 844 N N . GLY A 1 105 ? -17.368 6.942 18.620 1.00 87.56 105 GLY A N 1
ATOM 845 C CA . GLY A 1 105 ? -17.416 8.204 19.354 1.00 87.56 105 GLY A CA 1
ATOM 846 C C . GLY A 1 105 ? -16.616 9.306 18.657 1.00 87.56 105 GLY A C 1
ATOM 847 O O . GLY A 1 105 ? -16.055 9.098 17.579 1.00 87.56 105 GLY A O 1
ATOM 848 N N . LYS A 1 106 ? -16.529 10.491 19.284 1.00 85.25 106 LYS A N 1
ATOM 849 C CA . LYS A 1 106 ? -15.870 11.676 18.695 1.00 85.25 106 LYS A CA 1
ATOM 850 C C . LYS A 1 106 ? -14.413 11.403 18.296 1.00 85.25 106 LYS A C 1
ATOM 852 O O . LYS A 1 106 ? -13.995 11.844 17.230 1.00 85.25 106 LYS A O 1
ATOM 857 N N . TYR A 1 107 ? -13.687 10.639 19.115 1.00 89.19 107 TYR A N 1
ATOM 858 C CA . TYR A 1 107 ? -12.282 10.264 18.900 1.00 89.19 107 TYR A CA 1
ATOM 859 C C . TYR A 1 107 ? -12.050 8.756 19.042 1.00 89.19 107 TYR A C 1
ATOM 861 O O . TYR A 1 107 ? -10.995 8.345 19.500 1.00 89.19 107 TYR A O 1
ATOM 869 N N . ALA A 1 108 ? -13.050 7.935 18.712 1.00 90.88 108 ALA A N 1
ATOM 870 C CA . ALA A 1 108 ? -12.966 6.484 18.863 1.00 90.88 108 ALA A CA 1
ATOM 871 C C . ALA A 1 108 ? -13.368 5.772 17.570 1.00 90.88 108 ALA A C 1
ATOM 873 O O . ALA A 1 108 ? -14.431 6.048 16.998 1.00 90.88 108 ALA A O 1
ATOM 874 N N . LEU A 1 109 ? -12.514 4.852 17.129 1.00 91.38 109 LEU A N 1
ATOM 875 C CA . LEU A 1 109 ? -12.722 3.976 15.983 1.00 91.38 109 LEU A CA 1
ATOM 876 C C . LEU A 1 109 ? -13.051 2.562 16.459 1.00 91.38 109 LEU A C 1
ATOM 878 O O . LEU A 1 109 ? -12.393 2.032 17.349 1.00 91.38 109 LEU A O 1
ATOM 882 N N . TYR A 1 110 ? -14.040 1.941 15.830 1.00 90.88 110 TYR A N 1
ATOM 883 C CA . TYR A 1 110 ? -14.375 0.543 16.049 1.00 90.88 110 TYR A CA 1
ATOM 884 C C . TYR A 1 110 ? -14.144 -0.229 14.758 1.00 90.88 110 TYR A C 1
ATOM 886 O O . TYR A 1 110 ? -14.765 0.058 13.730 1.00 90.88 110 TYR A O 1
ATOM 894 N N . ILE A 1 111 ? -13.201 -1.169 14.799 1.00 89.81 111 ILE A N 1
ATOM 895 C CA . ILE A 1 111 ? -12.819 -1.986 13.651 1.00 89.81 111 ILE A CA 1
ATOM 896 C C . ILE A 1 111 ? -13.275 -3.409 13.923 1.00 89.81 111 ILE A C 1
ATOM 898 O O . ILE A 1 111 ? -12.789 -4.064 14.844 1.00 89.81 111 ILE A O 1
ATOM 902 N N . TYR A 1 112 ? -14.201 -3.898 13.107 1.00 82.69 112 TYR A N 1
ATOM 903 C CA . TYR A 1 112 ? -14.830 -5.197 13.302 1.00 82.69 112 TYR A CA 1
ATOM 904 C C . TYR A 1 112 ? -15.002 -5.941 11.976 1.00 82.69 112 TYR A C 1
ATOM 906 O O . TYR A 1 112 ? -14.713 -5.421 10.894 1.00 82.69 112 TYR A O 1
ATOM 914 N N . ASN A 1 113 ? -15.437 -7.202 12.062 1.00 68.06 113 ASN A N 1
ATOM 915 C CA . ASN A 1 113 ? -15.592 -8.096 10.911 1.00 68.06 113 ASN A CA 1
ATOM 916 C C . ASN A 1 113 ? -14.317 -8.235 10.071 1.00 68.06 113 ASN A C 1
ATOM 918 O O . ASN A 1 113 ? -14.397 -8.384 8.854 1.00 68.06 113 ASN A O 1
ATOM 922 N N . LEU A 1 114 ? -13.145 -8.212 10.713 1.00 73.38 114 LEU A N 1
ATOM 923 C CA . LEU A 1 114 ? -11.886 -8.447 10.021 1.00 73.38 114 LEU A CA 1
ATOM 924 C C . LEU A 1 114 ? -11.850 -9.902 9.550 1.00 73.38 114 LEU A C 1
ATOM 926 O O . LEU A 1 114 ? -11.745 -10.809 10.365 1.00 73.38 114 LEU A O 1
ATOM 930 N N . ILE A 1 115 ? -11.983 -10.130 8.247 1.00 72.56 115 ILE A N 1
ATOM 931 C CA . ILE A 1 115 ? -11.891 -11.452 7.626 1.00 72.56 115 ILE A CA 1
ATOM 932 C C . ILE A 1 115 ? -10.560 -11.520 6.892 1.00 72.56 115 ILE A C 1
ATOM 934 O O . ILE A 1 115 ? -10.296 -10.722 5.992 1.00 72.56 115 ILE A O 1
ATOM 938 N N . THR A 1 116 ? -9.742 -12.496 7.276 1.00 74.62 116 THR A N 1
ATOM 939 C CA . THR A 1 116 ? -8.472 -12.802 6.620 1.00 74.62 116 THR A CA 1
ATOM 940 C C . THR A 1 116 ? -8.433 -14.264 6.190 1.00 74.62 116 THR A C 1
ATOM 942 O O . THR A 1 116 ? -8.861 -15.156 6.932 1.00 74.62 116 THR A O 1
ATOM 945 N N . ASP A 1 117 ? -7.904 -14.502 4.991 1.00 71.75 117 ASP A N 1
ATOM 946 C CA . ASP A 1 117 ? -7.623 -15.848 4.482 1.00 71.75 117 ASP A CA 1
ATOM 947 C C . ASP A 1 117 ? -6.294 -16.389 5.048 1.00 71.75 117 ASP A C 1
ATOM 949 O O . ASP A 1 117 ? -6.067 -17.603 5.087 1.00 71.75 117 ASP A O 1
ATOM 953 N N . LYS A 1 118 ? -5.428 -15.498 5.560 1.00 74.88 118 LYS A N 1
ATOM 954 C CA . LYS A 1 118 ? -4.144 -15.847 6.180 1.00 74.88 118 LYS A CA 1
ATOM 955 C C . LYS A 1 118 ? -4.367 -16.436 7.589 1.00 74.88 118 LYS A C 1
ATOM 957 O O . LYS A 1 118 ? -5.348 -16.113 8.267 1.00 74.88 118 LYS A O 1
ATOM 962 N N . PRO A 1 119 ? -3.502 -17.351 8.065 1.00 76.56 119 PRO A N 1
ATOM 963 C CA . PRO A 1 119 ? -3.584 -17.825 9.441 1.00 76.56 119 PRO A CA 1
ATOM 964 C C . PRO A 1 119 ? -3.373 -16.655 10.406 1.00 76.56 119 PRO A C 1
ATOM 966 O O . PRO A 1 119 ? -2.455 -15.861 10.232 1.00 76.56 119 PRO A O 1
ATOM 969 N N . LEU A 1 120 ? -4.220 -16.567 11.434 1.00 78.12 120 LEU A N 1
ATOM 970 C CA . LEU A 1 120 ? -4.095 -15.547 12.471 1.00 78.12 120 LEU A CA 1
ATOM 971 C C . LEU A 1 120 ? -2.923 -15.898 13.397 1.00 78.12 120 LEU A C 1
ATOM 973 O O . LEU A 1 120 ? -3.106 -16.552 14.425 1.00 78.12 120 LEU A O 1
ATOM 977 N N . THR A 1 121 ? -1.719 -15.524 12.976 1.00 82.81 121 THR A N 1
ATOM 978 C CA . THR A 1 121 ? -0.490 -15.620 13.763 1.00 82.81 121 THR A CA 1
ATOM 979 C C . THR A 1 121 ? -0.341 -14.384 14.658 1.00 82.81 121 THR A C 1
ATOM 981 O O . THR A 1 121 ? -0.897 -13.332 14.335 1.00 82.81 121 THR A O 1
ATOM 984 N N . PRO A 1 122 ? 0.401 -14.474 15.778 1.00 83.31 122 PRO A N 1
ATOM 985 C CA . PRO A 1 122 ? 0.720 -13.304 16.601 1.00 83.31 122 PRO A CA 1
ATOM 986 C C . PRO A 1 122 ? 1.401 -12.190 15.796 1.00 83.31 122 PRO A C 1
ATOM 988 O O . PRO A 1 122 ? 1.056 -11.027 15.949 1.00 83.31 122 PRO A O 1
ATOM 991 N N . ASP A 1 123 ? 2.284 -12.562 14.869 1.00 84.94 123 ASP A N 1
ATOM 992 C CA . ASP A 1 123 ? 2.965 -11.637 13.959 1.00 84.94 123 ASP A CA 1
ATOM 993 C C . ASP A 1 123 ? 1.982 -10.840 13.084 1.00 84.94 123 ASP A C 1
ATOM 995 O O . ASP A 1 123 ? 2.032 -9.612 13.032 1.00 84.94 123 ASP A O 1
ATOM 999 N N . LEU A 1 124 ? 0.990 -11.519 12.492 1.00 83.38 124 LEU A N 1
ATOM 1000 C CA . LEU A 1 124 ? -0.056 -10.852 11.717 1.00 83.38 124 LEU A CA 1
ATOM 1001 C C . LEU A 1 124 ? -0.907 -9.922 12.593 1.00 83.38 124 LEU A C 1
ATOM 1003 O O . LEU A 1 124 ? -1.320 -8.864 12.129 1.00 83.38 124 LEU A O 1
ATOM 1007 N N . GLN A 1 125 ? -1.175 -10.296 13.848 1.00 85.44 125 GLN A N 1
ATOM 1008 C CA . GLN A 1 125 ? -1.917 -9.441 14.781 1.00 85.44 125 GLN A CA 1
ATOM 1009 C C . GLN A 1 125 ? -1.153 -8.154 15.086 1.00 85.44 125 GLN A C 1
ATOM 1011 O O . GLN A 1 125 ? -1.724 -7.074 14.943 1.00 85.44 125 GLN A O 1
ATOM 1016 N N . SER A 1 126 ? 0.130 -8.263 15.439 1.00 88.19 126 SER A N 1
ATOM 1017 C CA . SER A 1 126 ? 0.999 -7.106 15.657 1.00 88.19 126 SER A CA 1
ATOM 1018 C C . SER A 1 126 ? 1.061 -6.230 14.412 1.00 88.19 126 SER A C 1
ATOM 1020 O O . SER A 1 126 ? 0.850 -5.026 14.493 1.00 88.19 126 SER A O 1
ATOM 1022 N N . ARG A 1 127 ? 1.222 -6.832 13.233 1.00 88.38 127 ARG A N 1
ATOM 1023 C CA . ARG A 1 127 ? 1.265 -6.092 11.971 1.00 88.38 127 ARG A CA 1
ATOM 1024 C C . ARG A 1 127 ? -0.039 -5.359 11.648 1.00 88.38 127 ARG A C 1
ATOM 1026 O O . ARG A 1 127 ? 0.001 -4.232 11.162 1.00 88.38 127 ARG A O 1
ATOM 1033 N N . LEU A 1 128 ? -1.197 -5.977 11.892 1.00 89.44 128 LEU A N 1
ATOM 1034 C CA . LEU A 1 128 ? -2.498 -5.321 11.714 1.00 89.44 128 LEU A CA 1
ATOM 1035 C C . LEU A 1 128 ? -2.657 -4.146 12.680 1.00 89.44 128 LEU A C 1
ATOM 1037 O O . LEU A 1 128 ? -3.152 -3.095 12.279 1.00 89.44 128 LEU A O 1
ATOM 1041 N N . TYR A 1 129 ? -2.216 -4.317 13.925 1.00 90.50 129 TYR A N 1
ATOM 1042 C CA . TYR A 1 129 ? -2.241 -3.263 14.931 1.00 90.50 129 TYR A CA 1
ATOM 1043 C C . TYR A 1 129 ? -1.368 -2.070 14.516 1.00 90.50 129 TYR A C 1
ATOM 1045 O O . TYR A 1 129 ? -1.872 -0.951 14.450 1.00 90.50 129 TYR A O 1
ATOM 1053 N N . GLU A 1 130 ? -0.112 -2.315 14.133 1.00 90.94 130 GLU A N 1
ATOM 1054 C CA . GLU A 1 130 ? 0.811 -1.283 13.635 1.00 90.94 130 GLU A CA 1
ATOM 1055 C C . GLU A 1 130 ? 0.259 -0.577 12.391 1.00 90.94 130 GLU A C 1
ATOM 1057 O O . GLU A 1 130 ? 0.279 0.648 12.287 1.00 90.94 130 GLU A O 1
ATOM 1062 N N . ARG A 1 131 ? -0.335 -1.330 11.456 1.00 91.19 131 ARG A N 1
ATOM 1063 C CA . ARG A 1 131 ? -0.953 -0.753 10.254 1.00 91.19 131 ARG A CA 1
ATOM 1064 C C . ARG A 1 131 ? -2.066 0.233 10.608 1.00 91.19 131 ARG A C 1
ATOM 1066 O O . ARG A 1 131 ? -2.155 1.295 9.989 1.00 91.19 131 ARG A O 1
ATOM 1073 N N . VAL A 1 132 ? -2.928 -0.116 11.565 1.00 92.81 132 VAL A N 1
ATOM 1074 C CA . VAL A 1 132 ? -4.007 0.770 12.023 1.00 92.81 132 VAL A CA 1
ATOM 1075 C C . VAL A 1 132 ? -3.430 1.972 12.761 1.00 92.81 132 VAL A C 1
ATOM 1077 O O . VAL A 1 132 ? -3.852 3.092 12.482 1.00 92.81 132 VAL A O 1
ATOM 1080 N N . LEU A 1 133 ? -2.453 1.757 13.644 1.00 92.31 133 LEU A N 1
ATOM 1081 C CA . LEU A 1 133 ? -1.775 2.806 14.407 1.00 92.31 133 LEU A CA 1
ATOM 1082 C C . LEU A 1 133 ? -1.170 3.873 13.484 1.00 92.31 133 LEU A C 1
ATOM 1084 O O . LEU A 1 133 ? -1.427 5.057 13.676 1.0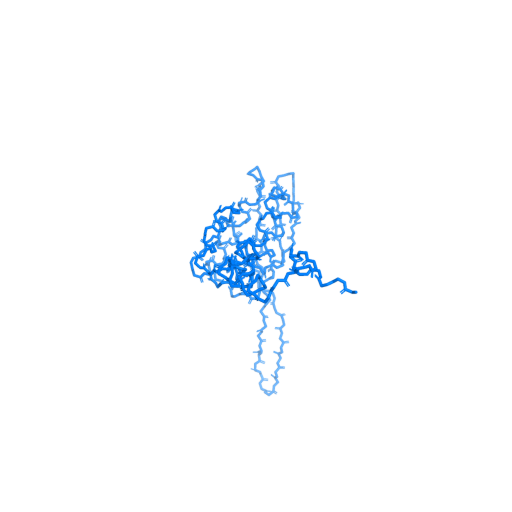0 92.31 133 LEU A O 1
ATOM 1088 N N . ASN A 1 134 ? -0.485 3.449 12.425 1.00 91.50 134 ASN A N 1
ATOM 1089 C CA . ASN A 1 134 ? 0.169 4.339 11.466 1.00 91.50 134 ASN A CA 1
ATOM 1090 C C . ASN A 1 134 ? -0.806 5.078 10.532 1.00 91.50 134 ASN A C 1
ATOM 1092 O O . ASN A 1 134 ? -0.458 6.103 9.949 1.00 91.50 134 ASN A O 1
ATOM 1096 N N . ASN A 1 135 ? -2.025 4.558 10.350 1.00 92.31 135 ASN A N 1
ATOM 1097 C CA . ASN A 1 135 ? -3.019 5.142 9.442 1.00 92.31 135 ASN A CA 1
ATOM 1098 C C . ASN A 1 135 ? -4.143 5.898 10.149 1.00 92.31 135 ASN A C 1
ATOM 1100 O O . ASN A 1 135 ? -4.867 6.648 9.489 1.00 92.31 135 ASN A O 1
ATOM 1104 N N . LYS A 1 136 ? -4.339 5.710 11.455 1.00 93.44 136 LYS A N 1
ATOM 1105 C CA . LYS A 1 136 ? -5.320 6.481 12.222 1.00 93.44 136 LYS A CA 1
ATOM 1106 C C . LYS A 1 136 ? -4.796 7.886 12.509 1.00 93.44 136 LYS A C 1
ATOM 1108 O O . LYS A 1 136 ? -3.614 8.183 12.382 1.00 93.44 136 LYS A O 1
ATOM 1113 N N . SER A 1 137 ? -5.689 8.765 12.949 1.00 93.06 137 SER A N 1
ATOM 1114 C CA . SER A 1 137 ? -5.250 10.016 13.560 1.00 93.06 137 SER A CA 1
ATOM 1115 C C . SER A 1 137 ? -4.645 9.729 14.937 1.00 93.06 137 SER A C 1
ATOM 1117 O O . SER A 1 137 ? -5.183 8.918 15.692 1.00 93.06 137 SER A O 1
ATOM 1119 N N . GLU A 1 138 ? -3.568 10.423 15.303 1.00 90.12 138 GLU A N 1
ATOM 1120 C CA . GLU A 1 138 ? -2.932 10.280 16.623 1.00 90.12 138 GLU A CA 1
ATOM 1121 C C . GLU A 1 138 ? -3.914 10.4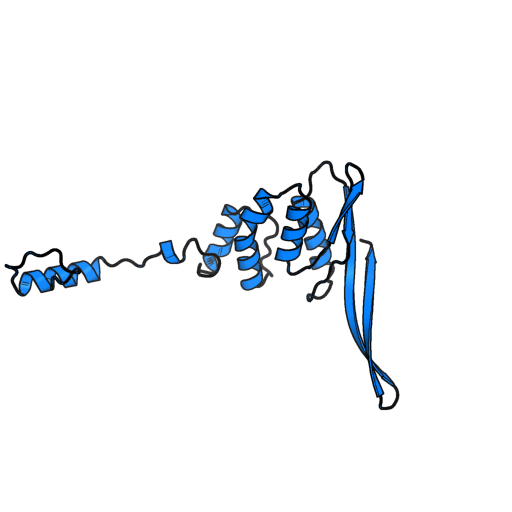89 17.780 1.00 90.12 138 GLU A C 1
ATOM 1123 O O . GLU A 1 138 ? -3.898 9.756 18.764 1.00 90.12 138 GLU A O 1
ATOM 1128 N N . ARG A 1 139 ? -4.843 11.437 17.618 1.00 91.44 139 ARG A N 1
ATOM 1129 C CA . ARG A 1 139 ? -5.858 11.763 18.628 1.00 91.44 139 ARG A CA 1
ATOM 1130 C C . ARG A 1 139 ? -6.920 10.673 18.801 1.00 91.44 139 ARG A C 1
ATOM 1132 O O . ARG A 1 139 ? -7.593 10.651 19.828 1.00 91.44 139 ARG A O 1
ATOM 1139 N N . ASP A 1 140 ? -7.119 9.826 17.796 1.00 92.94 140 ASP A N 1
ATOM 1140 C CA . ASP A 1 140 ? -8.167 8.811 17.830 1.00 92.94 140 ASP A CA 1
ATOM 1141 C C . ASP A 1 140 ? -7.675 7.557 18.574 1.00 92.94 140 ASP A C 1
ATOM 1143 O O . ASP A 1 140 ? -6.584 7.043 18.307 1.00 92.94 140 ASP A O 1
ATOM 1147 N N . SER A 1 141 ? -8.496 7.041 19.487 1.00 91.69 141 SER A N 1
ATOM 1148 C CA . SER A 1 141 ? -8.374 5.684 20.017 1.00 91.69 141 SER A CA 1
ATOM 1149 C C . SER A 1 141 ? -9.057 4.693 19.075 1.00 91.69 141 SER A C 1
ATOM 1151 O O . SER A 1 141 ? -9.925 5.064 18.278 1.00 91.69 141 SER A O 1
ATOM 1153 N N . PHE A 1 142 ? -8.667 3.423 19.140 1.00 92.00 142 PHE A N 1
ATOM 1154 C CA . PHE A 1 142 ? -9.311 2.379 18.355 1.00 92.00 142 PHE A CA 1
ATOM 1155 C C . PHE A 1 142 ? -9.431 1.080 19.140 1.00 92.00 142 PHE A C 1
ATOM 1157 O O . PHE A 1 142 ? -8.593 0.778 19.985 1.00 92.00 142 PHE A O 1
ATOM 1164 N N . GLU A 1 143 ? -10.465 0.314 18.818 1.00 89.31 143 GLU A N 1
ATOM 1165 C CA . GLU A 1 143 ? -10.624 -1.071 19.242 1.00 89.31 143 GLU A CA 1
ATOM 1166 C C . GLU A 1 143 ? -10.623 -1.960 17.996 1.00 89.31 143 GLU A C 1
ATOM 1168 O O . GLU A 1 143 ? -11.325 -1.680 17.016 1.00 89.31 143 GLU A O 1
ATOM 1173 N N . LEU A 1 144 ? -9.803 -3.013 18.022 1.00 86.62 144 LEU A N 1
ATOM 1174 C CA . LEU A 1 144 ? -9.627 -3.934 16.906 1.00 86.62 144 LEU A CA 1
ATOM 1175 C C . LEU A 1 144 ? -10.167 -5.316 17.273 1.00 86.62 144 LEU A C 1
ATOM 1177 O O . LEU A 1 144 ? -9.536 -6.091 17.991 1.00 86.62 144 LEU A O 1
ATOM 1181 N N . VAL A 1 145 ? -11.326 -5.655 16.714 1.00 83.44 145 VAL A N 1
ATOM 1182 C CA . VAL A 1 145 ? -11.954 -6.962 16.897 1.00 83.44 145 VAL A CA 1
ATOM 1183 C C . VAL A 1 145 ? -11.617 -7.859 15.717 1.00 83.44 145 VAL A C 1
ATOM 1185 O O . VAL A 1 145 ? -12.159 -7.727 14.614 1.00 83.44 145 VAL A O 1
ATOM 1188 N N . ILE A 1 146 ? -10.722 -8.817 15.959 1.00 76.25 146 ILE A N 1
ATOM 1189 C CA . ILE A 1 146 ? -10.274 -9.742 14.923 1.00 76.25 146 ILE A CA 1
ATOM 1190 C C . ILE A 1 146 ? -11.148 -10.996 14.934 1.00 76.25 146 ILE A C 1
ATOM 1192 O O . ILE A 1 146 ? -11.187 -11.762 15.904 1.00 76.25 146 ILE A O 1
ATOM 1196 N N . GLY A 1 147 ? -11.847 -11.214 13.822 1.00 69.19 147 GLY A N 1
ATOM 1197 C CA . GLY A 1 147 ? -12.577 -12.442 13.546 1.00 69.19 147 GLY A CA 1
ATOM 1198 C C . GLY A 1 147 ? -11.770 -13.366 12.639 1.00 69.19 147 GLY A C 1
ATOM 1199 O O . GLY A 1 147 ? -10.967 -12.937 11.821 1.00 69.19 147 GLY A O 1
ATOM 1200 N N . ARG A 1 148 ? -11.988 -14.674 12.734 1.00 68.25 148 ARG A N 1
ATOM 1201 C CA . ARG A 1 148 ? -11.611 -15.586 11.646 1.00 68.25 148 ARG A CA 1
ATOM 1202 C C . ARG A 1 148 ? -12.767 -16.511 11.340 1.00 68.25 148 ARG A C 1
ATOM 1204 O O . ARG A 1 148 ? -13.340 -17.109 12.255 1.00 68.25 148 ARG A O 1
ATOM 1211 N N . LEU A 1 149 ? -13.069 -16.658 10.052 1.00 59.91 149 LEU A N 1
ATOM 1212 C CA . LEU A 1 149 ? -13.963 -17.702 9.583 1.00 59.91 149 LEU A CA 1
ATOM 1213 C C . LEU A 1 149 ? -13.205 -19.033 9.640 1.00 59.91 149 LEU A C 1
ATOM 1215 O O . LEU A 1 149 ? -12.280 -19.283 8.872 1.00 59.91 149 LEU A O 1
ATOM 1219 N N . TRP A 1 150 ? -13.565 -19.875 10.596 1.00 55.69 150 TRP A N 1
ATOM 1220 C CA . TRP A 1 150 ? -13.040 -21.223 10.731 1.00 55.69 150 TRP A CA 1
ATOM 1221 C C . TRP A 1 150 ? -13.996 -22.186 10.024 1.00 55.69 150 TRP A C 1
ATOM 1223 O O . TRP A 1 150 ? -15.167 -22.295 10.400 1.00 55.69 150 TRP A O 1
ATOM 1233 N N . GLN A 1 151 ? -13.511 -22.870 8.988 1.00 55.84 151 GLN A N 1
ATOM 1234 C CA . GLN A 1 151 ? -14.201 -24.009 8.386 1.00 55.84 151 GLN A CA 1
ATOM 1235 C C . GLN A 1 151 ? -13.579 -25.285 8.944 1.00 55.84 151 GLN A C 1
ATOM 1237 O O . GLN A 1 151 ? -12.420 -25.589 8.678 1.00 55.84 151 GLN A O 1
ATOM 1242 N N . GLY A 1 152 ? -14.348 -26.007 9.753 1.00 56.94 152 GLY A N 1
ATOM 1243 C CA . GLY A 1 152 ? -13.966 -27.321 10.254 1.00 56.94 152 GLY A CA 1
ATOM 1244 C C . GLY A 1 152 ? -14.968 -28.356 9.772 1.00 56.94 152 GLY A C 1
ATOM 1245 O O . GLY A 1 152 ? -16.172 -28.181 9.969 1.00 56.94 152 GLY A O 1
ATOM 1246 N N . ALA A 1 153 ? -14.479 -29.433 9.161 1.00 56.94 153 ALA A N 1
ATOM 1247 C CA . ALA A 1 153 ? -15.281 -30.622 8.920 1.00 56.94 153 ALA A CA 1
ATOM 1248 C C . ALA A 1 153 ? -15.282 -31.469 10.197 1.00 56.94 153 ALA A C 1
ATOM 1250 O O . ALA A 1 153 ? -14.223 -31.826 10.717 1.00 56.94 153 ALA A O 1
ATOM 1251 N N . ARG A 1 154 ? -16.466 -31.774 10.733 1.00 52.34 154 ARG A N 1
ATOM 1252 C CA . ARG A 1 154 ? -16.601 -32.770 11.799 1.00 52.34 154 ARG A CA 1
ATOM 1253 C C . ARG A 1 154 ? -16.951 -34.108 11.175 1.00 52.34 154 ARG A C 1
ATOM 1255 O O . ARG A 1 154 ? -17.993 -34.233 10.533 1.00 52.34 154 ARG A O 1
ATOM 1262 N N . TYR A 1 155 ? -16.098 -35.090 11.430 1.00 53.09 155 TYR A N 1
ATOM 1263 C CA . TYR A 1 155 ? -16.360 -36.487 11.125 1.00 53.09 155 TYR A CA 1
ATOM 1264 C C . TYR A 1 155 ? -17.157 -37.082 12.282 1.00 53.09 155 TYR A C 1
ATOM 1266 O O . TYR A 1 155 ? -16.634 -37.264 13.381 1.00 53.09 155 TYR A O 1
ATOM 1274 N N . LYS A 1 156 ? -18.443 -37.348 12.055 1.00 52.41 156 LYS A N 1
ATOM 1275 C CA . LYS A 1 156 ? -19.266 -38.128 12.982 1.00 52.41 156 LYS A CA 1
ATOM 1276 C C . LYS A 1 156 ? -19.921 -39.233 12.166 1.00 52.41 156 LYS A C 1
ATOM 1278 O O . LYS A 1 156 ? -20.707 -38.927 11.277 1.00 52.41 156 LYS A O 1
ATOM 1283 N N . SER A 1 157 ? -19.519 -40.481 12.421 1.00 50.78 157 SER A N 1
ATOM 1284 C CA . SER A 1 157 ? -20.155 -41.708 11.908 1.00 50.78 157 SER A CA 1
ATOM 1285 C C . SER A 1 157 ? -20.742 -41.578 10.488 1.00 50.78 157 SER A C 1
ATOM 1287 O O . SER A 1 157 ? -21.956 -41.497 10.320 1.00 50.78 157 SER A O 1
ATOM 1289 N N . GLY A 1 158 ? -19.879 -41.504 9.470 1.00 52.47 158 GLY A N 1
ATOM 1290 C CA . GLY A 1 158 ? -20.287 -41.522 8.056 1.00 52.47 158 GLY A CA 1
ATOM 1291 C C . GLY A 1 158 ? -20.885 -40.227 7.491 1.00 52.47 158 GLY A C 1
ATOM 1292 O O . GLY A 1 158 ? -21.123 -40.161 6.290 1.00 52.47 158 GLY A O 1
ATOM 1293 N N . GLN A 1 159 ? -21.090 -39.182 8.299 1.00 41.94 159 GLN A N 1
ATOM 1294 C CA . GLN A 1 159 ? -21.575 -37.884 7.824 1.00 41.94 159 GLN A CA 1
ATOM 1295 C C . GLN A 1 159 ? -20.495 -36.805 7.940 1.00 41.94 159 GLN A C 1
ATOM 1297 O O . GLN A 1 159 ? -19.897 -36.596 9.001 1.00 41.94 159 GLN A O 1
ATOM 1302 N N . ILE A 1 160 ? -20.268 -36.092 6.833 1.00 50.38 160 ILE A N 1
ATOM 1303 C CA . ILE A 1 160 ? -19.440 -34.886 6.797 1.00 50.38 160 ILE A CA 1
ATOM 1304 C C . ILE A 1 160 ? -20.357 -33.702 7.095 1.00 50.38 160 ILE A C 1
ATOM 1306 O O . ILE A 1 160 ? -21.175 -33.312 6.266 1.00 50.38 160 ILE A O 1
ATOM 1310 N N . SER A 1 161 ? -20.215 -33.117 8.284 1.00 52.66 161 SER A N 1
ATOM 1311 C CA . SER A 1 161 ? -20.861 -31.842 8.606 1.00 52.66 161 SER A CA 1
ATOM 1312 C C . SER A 1 161 ? -19.844 -30.710 8.464 1.00 52.66 161 SER A C 1
ATOM 1314 O O . SER A 1 161 ? -18.867 -30.629 9.214 1.00 52.66 161 SER A O 1
ATOM 1316 N N . ILE A 1 162 ? -20.054 -29.851 7.463 1.00 52.97 162 ILE A N 1
ATOM 1317 C CA . ILE A 1 162 ? -19.252 -28.646 7.230 1.00 52.97 162 ILE A CA 1
ATOM 1318 C C . ILE A 1 162 ? -19.963 -27.494 7.939 1.00 52.97 162 ILE A C 1
ATOM 1320 O O . ILE A 1 162 ? -21.038 -27.072 7.520 1.00 52.97 162 ILE A O 1
ATOM 1324 N N . ALA A 1 163 ? -19.379 -26.983 9.023 1.00 54.38 163 ALA A N 1
ATOM 1325 C CA . ALA A 1 163 ? -19.916 -25.827 9.736 1.00 54.38 163 ALA A CA 1
ATOM 1326 C C . ALA A 1 163 ? -18.972 -24.628 9.592 1.00 54.38 163 ALA A C 1
ATOM 1328 O O . ALA A 1 163 ? -17.771 -24.737 9.849 1.00 54.38 163 ALA A O 1
ATOM 1329 N N . ARG A 1 164 ? -19.523 -23.466 9.219 1.00 47.06 164 ARG A N 1
ATOM 1330 C CA . ARG A 1 164 ? -18.814 -22.180 9.280 1.00 47.06 164 ARG A CA 1
ATOM 1331 C C . ARG A 1 164 ? -18.930 -21.635 10.702 1.00 47.06 164 ARG A C 1
ATOM 1333 O O . ARG A 1 164 ? -20.037 -21.468 11.204 1.00 47.06 164 ARG A O 1
ATOM 1340 N N . ARG A 1 165 ? -17.803 -21.371 11.363 1.00 54.66 165 ARG A N 1
ATOM 1341 C CA . ARG A 1 165 ? -17.759 -20.739 12.691 1.00 54.66 165 ARG A CA 1
ATOM 1342 C C . ARG A 1 165 ? -16.948 -19.456 12.627 1.00 54.66 165 ARG A C 1
ATOM 1344 O O . ARG A 1 165 ? -15.922 -19.422 11.961 1.00 54.66 165 ARG A O 1
ATOM 1351 N N . ILE A 1 166 ? -17.376 -18.426 13.346 1.00 52.84 166 ILE A N 1
ATOM 1352 C CA . ILE A 1 166 ? -16.587 -17.208 13.544 1.00 52.84 166 ILE A CA 1
ATOM 1353 C C . ILE A 1 166 ? -15.985 -17.300 14.943 1.00 52.84 166 ILE A C 1
ATOM 1355 O O . ILE A 1 166 ? -16.721 -17.384 15.925 1.00 52.84 166 ILE A O 1
ATOM 1359 N N . LYS A 1 167 ? -14.653 -17.341 15.044 1.00 52.81 167 LYS A N 1
ATOM 1360 C CA . LYS A 1 167 ? -13.960 -17.191 16.329 1.00 52.81 167 LYS A CA 1
ATOM 1361 C C . LYS A 1 167 ? -13.517 -15.738 16.438 1.00 52.81 167 LYS A C 1
ATOM 1363 O O . LYS A 1 167 ? -12.719 -15.292 15.618 1.00 52.81 167 LYS A O 1
ATOM 1368 N N . VAL A 1 168 ? -14.066 -15.026 17.416 1.00 53.59 168 VAL A N 1
ATOM 1369 C CA . VAL A 1 168 ? -13.717 -13.636 17.720 1.00 53.59 168 VAL A CA 1
ATOM 1370 C C . VAL A 1 168 ? -12.689 -13.638 18.846 1.00 53.59 168 VAL A C 1
ATOM 1372 O O . VAL A 1 168 ? -12.873 -14.344 19.840 1.00 53.59 168 VAL A O 1
ATOM 1375 N N . LYS A 1 169 ? -11.597 -12.890 18.685 1.00 53.00 169 LYS A N 1
ATOM 1376 C CA . LYS A 1 169 ? -10.637 -12.616 19.758 1.00 53.00 169 LYS A CA 1
ATOM 1377 C C . LYS A 1 169 ? -10.494 -11.097 19.862 1.00 53.00 169 LYS A C 1
ATOM 1379 O O . LYS A 1 169 ? -10.089 -10.470 18.887 1.00 53.00 169 LYS A O 1
ATOM 1384 N N . GLY A 1 170 ? -10.875 -10.532 21.008 1.00 41.84 170 GLY A N 1
ATOM 1385 C CA . GLY A 1 170 ? -10.553 -9.142 21.336 1.00 41.84 170 GLY A CA 1
ATOM 1386 C C . GLY A 1 170 ? -9.045 -9.022 21.535 1.00 41.84 170 GLY A C 1
ATOM 1387 O O . GLY A 1 170 ? -8.457 -9.897 22.185 1.00 41.84 170 GLY A O 1
ATOM 1388 N N . ALA A 1 171 ? -8.441 -8.028 20.893 1.00 45.28 171 ALA A N 1
ATOM 1389 C CA . ALA A 1 171 ? -7.042 -7.655 21.060 1.00 45.28 171 ALA A CA 1
ATOM 1390 C C . ALA A 1 171 ? -6.958 -6.435 21.979 1.00 45.28 171 ALA A C 1
ATOM 1392 O O . ALA A 1 171 ? -7.811 -5.535 21.809 1.00 45.28 171 ALA A O 1
#

Sequence (171 aa):
MMNDESLLPDNRTSLDVTIERTLRTMLKSEDVYSWLRDPDRTREDLLDIMAREEGVQDWYDSDRDSDKRNSVKNSTRIRRKAGTLTGVKEALEALGCRAQVERSGKYALYIYNLITDKPLTPDLQSRLYERVLNNKSERDSFELVIGRLWQGARYKSGQISIARRIKVKGA

InterPro domains:
  IPR006521 Tail protein I [PF09684] (8-129)

Organism: NCBI:txid2695891

Secondary structure (DSSP, 8-state):
---TT--S-TT--HHHHHHHHHHHHHH----THHHHT-TTTS-GGGHHHHHHHHT-S---TTS-HHHHHHHHHHHHHHHHTTTSHHHHHHHHHHTTEEEEEEEEETTEEEEEEEEESS---HHHHHHHHHHHHHHS-TT-EEEEEEEEEEEEEEEETTEEEEEEEEEEEE-

pLDDT: mean 82.69, std 14.62, range [39.91, 94.56]

Radius of gyration: 26.33 Å; chains: 1; bounding box: 47×54×74 Å